Protein AF-A0A660QAZ2-F1 (afdb_monomer_lite)

Secondary structure (DSSP, 8-state):
--HHHHHHHHHHHHT-SSPPEEEEEESSGGGS-TTSEE--B-HHHHHHHHHHH---EEEEGGGBS-HHHHHHTTSSPPPHHHHTSGGGBTTTBSSHHHHHHHHHTS--GGGG----SEEEEEEGGGG--

Radius of gyration: 16.42 Å; chains: 1; bounding box: 33×33×47 Å

Structure (mmCIF, N/CA/C/O backbone):
data_AF-A0A660QAZ2-F1
#
_entry.id   AF-A0A660QAZ2-F1
#
loop_
_atom_site.group_PDB
_atom_site.id
_atom_site.type_symbol
_atom_site.label_atom_id
_atom_site.label_alt_id
_atom_site.label_comp_id
_atom_site.label_asym_id
_atom_site.label_entity_id
_atom_site.label_seq_id
_atom_site.pdbx_PDB_ins_code
_atom_site.Cartn_x
_atom_site.Cartn_y
_atom_site.Cartn_z
_atom_site.occupancy
_atom_site.B_iso_or_equiv
_atom_site.auth_seq_id
_atom_site.auth_comp_id
_atom_site.auth_asym_id
_atom_site.auth_atom_id
_atom_site.pdbx_PDB_model_num
ATOM 1 N N . MET A 1 1 ? 2.557 4.901 -24.065 1.00 70.25 1 MET A N 1
ATOM 2 C CA . MET A 1 1 ? 3.925 5.381 -23.764 1.00 70.25 1 MET A CA 1
ATOM 3 C C . MET A 1 1 ? 4.611 4.337 -22.905 1.00 70.25 1 MET A C 1
ATOM 5 O O . MET A 1 1 ? 4.001 3.881 -21.945 1.00 70.25 1 MET A O 1
ATOM 9 N N . ASP A 1 2 ? 5.823 3.934 -23.272 1.00 89.12 2 ASP A N 1
ATOM 10 C CA . ASP A 1 2 ? 6.618 2.978 -22.501 1.00 89.12 2 ASP A CA 1
ATOM 11 C C . ASP A 1 2 ? 6.899 3.502 -21.073 1.00 89.12 2 ASP A C 1
ATOM 13 O O . ASP A 1 2 ? 7.146 4.697 -20.875 1.00 89.12 2 ASP A O 1
ATOM 17 N N . LYS A 1 3 ? 6.820 2.625 -20.060 1.00 88.56 3 LYS A N 1
ATOM 18 C CA . LYS A 1 3 ? 6.966 3.020 -18.645 1.00 88.56 3 LYS A CA 1
ATOM 19 C C . LYS A 1 3 ? 8.387 3.470 -18.305 1.00 88.56 3 LYS A C 1
ATOM 21 O O . LYS A 1 3 ? 8.542 4.319 -17.427 1.00 88.56 3 LYS A O 1
ATOM 26 N N . ALA A 1 4 ? 9.407 2.938 -18.976 1.00 88.69 4 ALA A N 1
ATOM 27 C CA . ALA A 1 4 ? 10.783 3.390 -18.819 1.00 88.69 4 ALA A CA 1
ATOM 28 C C . ALA A 1 4 ? 10.946 4.808 -19.374 1.00 88.69 4 ALA A C 1
ATOM 30 O O . ALA A 1 4 ? 11.470 5.665 -18.663 1.00 88.69 4 ALA A O 1
ATOM 31 N N . ILE A 1 5 ? 10.392 5.085 -20.561 1.00 92.75 5 ILE A N 1
ATOM 32 C CA . ILE A 1 5 ? 10.399 6.435 -21.157 1.00 92.75 5 ILE A CA 1
ATOM 33 C C . ILE A 1 5 ? 9.660 7.434 -20.257 1.00 92.75 5 ILE A C 1
ATOM 35 O O . ILE A 1 5 ? 10.152 8.534 -20.005 1.00 92.75 5 ILE A O 1
ATOM 39 N N . LEU A 1 6 ? 8.488 7.062 -19.728 1.00 93.00 6 LEU A N 1
ATOM 40 C CA . LEU A 1 6 ? 7.758 7.906 -18.777 1.00 93.00 6 LEU A CA 1
ATOM 41 C C . LEU A 1 6 ? 8.593 8.180 -17.518 1.00 93.00 6 LEU A C 1
ATOM 43 O O . LEU A 1 6 ? 8.689 9.324 -17.077 1.00 93.00 6 LEU A O 1
ATOM 47 N N . CYS A 1 7 ? 9.204 7.141 -16.947 1.00 92.75 7 CYS A N 1
ATOM 48 C CA . CYS A 1 7 ? 10.040 7.259 -15.759 1.00 92.75 7 CYS A CA 1
ATOM 49 C C . CYS A 1 7 ? 11.233 8.197 -15.994 1.00 92.75 7 CYS A C 1
ATOM 51 O O . CYS A 1 7 ? 11.503 9.052 -15.152 1.00 92.75 7 CYS A O 1
ATOM 53 N N . GLU A 1 8 ? 11.919 8.071 -17.131 1.00 92.31 8 GLU A N 1
ATOM 54 C CA . GLU A 1 8 ? 13.040 8.938 -17.507 1.00 92.31 8 GLU A CA 1
ATOM 55 C C . GLU A 1 8 ? 12.597 10.399 -17.625 1.00 92.31 8 GLU A C 1
ATOM 57 O O . GLU A 1 8 ? 13.214 11.287 -17.033 1.00 92.31 8 GLU A O 1
ATOM 62 N N . ARG A 1 9 ? 11.477 10.652 -18.313 1.00 95.06 9 ARG A N 1
ATOM 63 C CA . ARG A 1 9 ? 10.909 11.999 -18.450 1.00 95.06 9 ARG A CA 1
ATOM 64 C C . ARG A 1 9 ? 10.552 12.603 -17.094 1.00 95.06 9 ARG A C 1
ATOM 66 O O . ARG A 1 9 ? 10.901 13.753 -16.845 1.00 95.06 9 ARG A O 1
ATOM 73 N N . LEU A 1 10 ? 9.910 11.843 -16.204 1.00 94.81 10 LEU A N 1
ATOM 74 C CA . LEU A 1 10 ? 9.567 12.316 -14.858 1.00 94.81 10 LEU A CA 1
ATOM 75 C C . LEU A 1 10 ? 10.817 12.691 -14.058 1.00 94.81 10 LEU A C 1
ATOM 77 O O . LEU A 1 10 ? 10.866 13.772 -13.478 1.00 94.81 10 LEU A O 1
ATOM 81 N N . VAL A 1 11 ? 11.841 11.835 -14.057 1.00 93.81 11 VAL A N 1
ATOM 82 C CA . VAL A 1 11 ? 13.100 12.113 -13.351 1.00 93.81 11 VAL A CA 1
ATOM 83 C C . VAL A 1 11 ? 13.793 13.345 -13.938 1.00 93.81 11 VAL A C 1
ATOM 85 O O . VAL A 1 11 ? 14.225 14.214 -13.182 1.00 93.81 11 VAL A O 1
ATOM 88 N N . ARG A 1 12 ? 13.850 13.462 -15.269 1.00 95.56 12 ARG A N 1
ATOM 89 C CA . ARG A 1 12 ? 14.508 14.577 -15.963 1.00 95.56 12 ARG A CA 1
ATOM 90 C C . ARG A 1 12 ? 13.806 15.911 -15.728 1.00 95.56 12 ARG A C 1
ATOM 92 O O . ARG A 1 12 ? 14.468 16.883 -15.371 1.00 95.56 12 ARG A O 1
ATOM 99 N N . TYR A 1 13 ? 12.494 15.971 -15.946 1.00 97.69 13 TYR A N 1
ATOM 100 C CA . TYR A 1 13 ? 11.747 17.231 -15.924 1.00 97.69 13 TYR A CA 1
ATOM 101 C C . TYR A 1 13 ? 11.366 17.676 -14.514 1.00 97.69 13 TYR A C 1
ATOM 103 O O . TYR A 1 13 ? 11.405 18.870 -14.238 1.00 97.69 13 TYR A O 1
ATOM 111 N N . LEU A 1 14 ? 11.057 16.742 -13.611 1.00 96.88 14 LEU A N 1
ATOM 112 C CA . LEU A 1 14 ? 10.728 17.067 -12.217 1.00 96.88 14 LEU A CA 1
ATOM 113 C C . LEU A 1 14 ? 11.954 17.028 -11.293 1.00 96.88 14 LEU A C 1
ATOM 115 O O . LEU A 1 14 ? 11.810 17.246 -10.094 1.00 96.88 14 LEU A O 1
ATOM 119 N N . ARG A 1 15 ? 13.147 16.731 -11.835 1.00 95.19 15 ARG A N 1
ATOM 120 C CA . ARG A 1 15 ? 14.424 16.661 -11.100 1.00 95.19 15 ARG A CA 1
ATOM 121 C C . ARG A 1 15 ? 14.335 15.777 -9.849 1.00 95.19 15 ARG A C 1
ATOM 123 O O . ARG A 1 15 ? 14.788 16.144 -8.769 1.00 95.19 15 ARG A O 1
ATOM 130 N N . LEU A 1 16 ? 13.720 14.603 -9.987 1.00 94.00 16 LEU A N 1
ATOM 131 C CA . LEU A 1 16 ? 13.476 13.709 -8.853 1.00 94.00 16 LEU A CA 1
ATOM 132 C C . LEU A 1 16 ? 14.776 13.052 -8.374 1.00 94.00 16 LEU A C 1
ATOM 134 O O . LEU A 1 16 ? 15.500 12.454 -9.164 1.00 94.00 16 LEU A O 1
ATOM 138 N N . TYR A 1 17 ? 15.008 13.062 -7.061 1.00 92.88 17 TYR A N 1
ATOM 139 C CA . TYR A 1 17 ? 16.143 12.374 -6.426 1.00 92.88 17 TYR A CA 1
ATOM 140 C C . TYR A 1 17 ? 16.014 10.844 -6.388 1.00 92.88 17 TYR A C 1
ATOM 142 O O . TYR A 1 17 ? 16.981 10.145 -6.108 1.00 92.88 17 TYR A O 1
ATOM 150 N N . THR A 1 18 ? 14.809 10.309 -6.603 1.00 94.06 18 THR A N 1
ATOM 151 C CA . THR A 1 18 ? 14.514 8.871 -6.499 1.00 94.06 18 THR A CA 1
ATOM 152 C C . THR A 1 18 ? 13.620 8.418 -7.637 1.00 94.06 18 THR A C 1
ATOM 154 O O . THR A 1 18 ? 12.950 9.234 -8.277 1.00 94.06 18 THR A O 1
ATOM 157 N N . HIS A 1 19 ? 13.570 7.107 -7.875 1.00 92.50 19 HIS A N 1
ATOM 158 C CA . HIS A 1 19 ? 12.696 6.560 -8.901 1.00 92.50 19 HIS A CA 1
ATOM 159 C C . HIS A 1 19 ? 11.214 6.787 -8.548 1.00 92.50 19 HIS A C 1
ATOM 161 O O . HIS A 1 19 ? 10.799 6.470 -7.427 1.00 92.50 19 HIS A O 1
ATOM 167 N N . PRO A 1 20 ? 10.386 7.278 -9.493 1.00 94.94 20 PRO A N 1
ATOM 168 C CA . PRO A 1 20 ? 8.937 7.202 -9.380 1.00 94.94 20 PRO A CA 1
ATOM 169 C C . PRO A 1 20 ? 8.504 5.774 -9.052 1.00 94.94 20 PRO A C 1
ATOM 171 O O . PRO A 1 20 ? 9.008 4.814 -9.637 1.00 94.94 20 PRO A O 1
ATOM 174 N N . VAL A 1 21 ? 7.559 5.632 -8.131 1.00 95.44 21 VAL A N 1
ATOM 175 C CA . VAL A 1 21 ? 7.008 4.332 -7.740 1.00 95.44 21 VAL A CA 1
ATOM 176 C C . VAL A 1 21 ? 5.752 4.078 -8.547 1.00 95.44 21 VAL A C 1
ATOM 178 O O . VAL A 1 21 ? 4.902 4.958 -8.656 1.00 95.44 21 VAL A O 1
ATOM 181 N N . GLY A 1 22 ? 5.620 2.874 -9.088 1.00 94.44 22 GLY A N 1
ATOM 182 C CA . GLY A 1 22 ? 4.327 2.396 -9.546 1.00 94.44 22 GLY A CA 1
ATOM 183 C C . GLY A 1 22 ? 3.731 1.404 -8.553 1.00 94.44 22 GLY A C 1
ATOM 184 O O . GLY A 1 22 ? 4.425 0.753 -7.766 1.00 94.44 22 GLY A O 1
ATOM 185 N N . VAL A 1 23 ? 2.412 1.297 -8.610 1.00 94.88 23 VAL A N 1
ATOM 186 C CA . VAL A 1 23 ? 1.621 0.391 -7.785 1.00 94.88 23 VAL A CA 1
ATOM 187 C C . VAL A 1 23 ? 0.609 -0.273 -8.705 1.00 94.88 23 VAL A C 1
ATOM 189 O O . VAL A 1 23 ? -0.094 0.414 -9.445 1.00 94.88 23 VAL A O 1
ATOM 192 N N . LYS A 1 24 ? 0.550 -1.604 -8.692 1.00 95.12 24 LYS A N 1
ATOM 193 C CA . LYS A 1 24 ? -0.455 -2.377 -9.429 1.00 95.12 24 LYS A CA 1
ATOM 194 C C . LYS A 1 24 ? -1.193 -3.287 -8.459 1.00 95.12 24 LYS A C 1
ATOM 196 O O . LYS A 1 24 ? -0.569 -4.090 -7.771 1.00 95.12 24 LYS A O 1
ATOM 201 N N . LEU A 1 25 ? -2.511 -3.136 -8.406 1.00 96.12 25 LEU A N 1
ATOM 202 C CA . LEU A 1 25 ? -3.401 -3.933 -7.568 1.00 96.12 25 LEU A CA 1
ATOM 203 C C . LEU A 1 25 ? -4.002 -5.068 -8.396 1.00 96.12 25 LEU A C 1
ATOM 205 O O . LEU A 1 25 ? -4.360 -4.872 -9.558 1.00 96.12 25 LEU A O 1
ATOM 209 N N . TYR A 1 26 ? -4.106 -6.249 -7.797 1.00 96.44 26 TYR A N 1
ATOM 210 C CA . TYR A 1 26 ? -4.631 -7.448 -8.441 1.00 96.44 26 TYR A CA 1
ATOM 211 C C . TYR A 1 26 ? -5.845 -7.946 -7.676 1.00 96.44 26 TYR A C 1
ATOM 213 O O . TYR A 1 26 ? -5.775 -8.140 -6.465 1.00 96.44 26 TYR A O 1
ATOM 221 N N . LYS A 1 27 ? -6.954 -8.169 -8.386 1.00 97.12 27 LYS A N 1
ATOM 222 C CA . LYS A 1 27 ? -8.135 -8.838 -7.820 1.00 97.12 27 LYS A CA 1
ATOM 223 C C . LYS A 1 27 ? -7.920 -10.340 -7.636 1.00 97.12 27 LYS A C 1
ATOM 225 O O . LYS A 1 27 ? -8.524 -10.924 -6.753 1.00 97.12 27 LYS A O 1
ATOM 230 N N . ASP A 1 28 ? -7.044 -10.929 -8.447 1.00 95.06 28 ASP A N 1
ATOM 231 C CA . ASP A 1 28 ? -6.671 -12.338 -8.382 1.00 95.06 28 ASP A CA 1
ATOM 232 C C . ASP A 1 28 ? -5.151 -12.469 -8.207 1.00 95.06 28 ASP A C 1
ATOM 234 O O . ASP A 1 28 ? -4.366 -11.968 -9.020 1.00 95.06 28 ASP A O 1
ATOM 238 N N . ARG A 1 29 ? -4.738 -13.156 -7.136 1.00 91.94 29 ARG A N 1
ATOM 239 C CA . ARG A 1 29 ? -3.331 -13.437 -6.819 1.00 91.94 29 ARG A CA 1
ATOM 240 C C . ARG A 1 29 ? -2.632 -14.315 -7.860 1.00 91.94 29 ARG A C 1
ATOM 242 O O . ARG A 1 29 ? -1.407 -14.257 -7.949 1.00 91.94 29 ARG A O 1
ATOM 249 N N . SER A 1 30 ? -3.367 -15.098 -8.649 1.00 92.50 30 SER A N 1
ATOM 250 C CA . SER A 1 30 ? -2.802 -15.953 -9.703 1.00 92.50 30 SER A CA 1
ATOM 251 C C . SER A 1 30 ? -2.123 -15.144 -10.819 1.00 92.50 30 SER A C 1
ATOM 253 O O . SER A 1 30 ? -1.173 -15.615 -11.444 1.00 92.50 30 SER A O 1
ATOM 255 N N . LEU A 1 31 ? -2.557 -13.893 -11.010 1.00 92.50 31 LEU A N 1
ATOM 256 C CA . LEU A 1 31 ? -2.060 -12.966 -12.029 1.00 92.50 31 LEU A CA 1
ATOM 257 C C . LEU A 1 31 ? -0.762 -12.254 -11.620 1.00 92.50 31 LEU A C 1
ATOM 259 O O . LEU A 1 31 ? -0.198 -11.480 -12.398 1.00 92.50 31 LEU A O 1
ATOM 263 N N . VAL A 1 32 ? -0.295 -12.468 -10.389 1.00 90.81 32 VAL A N 1
ATOM 264 C CA . VAL A 1 32 ? 0.930 -11.849 -9.888 1.00 90.81 32 VAL A CA 1
ATOM 265 C C . VAL A 1 32 ? 2.152 -12.515 -10.541 1.00 90.81 32 VAL A C 1
ATOM 267 O O . VAL A 1 32 ? 2.285 -13.740 -10.489 1.00 90.81 32 VAL A O 1
ATOM 270 N N . PRO A 1 33 ? 3.105 -11.744 -11.104 1.00 87.31 33 PRO A N 1
ATOM 271 C CA . PRO A 1 33 ? 4.306 -12.314 -11.707 1.00 87.31 33 PRO A CA 1
ATOM 272 C C . PRO A 1 33 ? 5.109 -13.181 -10.723 1.00 87.31 33 PRO A C 1
ATOM 274 O O . PRO A 1 33 ? 5.526 -12.713 -9.662 1.00 87.31 33 PRO A O 1
ATOM 277 N N . ARG A 1 34 ? 5.407 -14.432 -11.110 1.00 79.25 34 ARG A N 1
ATOM 278 C CA . ARG A 1 34 ? 6.098 -15.430 -10.259 1.00 79.25 34 ARG A CA 1
ATOM 279 C C . ARG A 1 34 ? 7.462 -14.981 -9.721 1.00 79.25 34 ARG A C 1
ATOM 281 O O . ARG A 1 34 ? 7.908 -15.486 -8.699 1.00 79.25 34 ARG A O 1
ATOM 288 N N . ARG A 1 35 ? 8.137 -14.055 -10.411 1.00 71.94 35 ARG A N 1
ATOM 289 C CA . ARG A 1 35 ? 9.484 -13.568 -10.057 1.00 71.94 35 ARG A CA 1
ATOM 290 C C . ARG A 1 35 ? 9.495 -12.541 -8.921 1.00 71.94 35 ARG A C 1
ATOM 292 O O . ARG A 1 35 ? 10.573 -12.140 -8.487 1.00 71.94 35 ARG A O 1
ATOM 299 N N . ALA A 1 36 ? 8.337 -12.081 -8.460 1.00 71.00 36 ALA A N 1
ATOM 300 C CA . ALA A 1 36 ? 8.291 -11.085 -7.405 1.00 71.00 36 ALA A CA 1
ATOM 301 C C . ALA A 1 36 ? 8.530 -11.709 -6.022 1.00 71.00 36 ALA A C 1
ATOM 303 O O . ALA A 1 36 ? 7.968 -12.752 -5.680 1.00 71.00 36 ALA A O 1
ATOM 304 N N . ARG A 1 37 ? 9.372 -11.056 -5.214 1.00 71.31 37 ARG A N 1
ATOM 305 C CA . ARG A 1 37 ? 9.701 -11.531 -3.868 1.00 71.31 37 ARG A CA 1
ATOM 306 C C . ARG A 1 37 ? 8.518 -11.335 -2.926 1.00 71.31 37 ARG A C 1
ATOM 308 O O . ARG A 1 37 ? 7.918 -10.260 -2.884 1.00 71.31 37 ARG A O 1
ATOM 315 N N . LYS A 1 38 ? 8.229 -12.384 -2.159 1.00 77.81 38 LYS A N 1
ATOM 316 C CA . LYS A 1 38 ? 7.290 -12.361 -1.038 1.00 77.81 38 LYS A CA 1
ATOM 317 C C . LYS A 1 38 ? 8.093 -12.007 0.209 1.00 77.81 38 LYS A C 1
ATOM 319 O O . LYS A 1 38 ? 8.965 -12.775 0.602 1.00 77.81 38 LYS A O 1
ATOM 324 N N . GLU A 1 39 ? 7.845 -10.841 0.789 1.00 80.12 39 GLU A N 1
ATOM 325 C CA . GLU A 1 39 ? 8.519 -10.393 2.010 1.00 80.12 39 GLU A CA 1
ATOM 326 C C . GLU A 1 39 ? 7.483 -9.875 3.008 1.00 80.12 39 GLU A C 1
ATOM 328 O O . GLU A 1 39 ? 6.534 -9.192 2.623 1.00 80.12 39 GLU A O 1
ATOM 333 N N . THR A 1 40 ? 7.690 -10.156 4.294 1.00 90.94 40 THR A N 1
ATOM 334 C CA . THR A 1 40 ? 6.872 -9.586 5.368 1.00 90.94 40 THR A CA 1
ATOM 335 C C . THR A 1 40 ? 7.377 -8.186 5.701 1.00 90.94 40 THR A C 1
ATOM 337 O O . THR A 1 40 ? 8.433 -8.022 6.315 1.00 90.94 40 THR A O 1
ATOM 340 N N . ARG A 1 41 ? 6.662 -7.156 5.242 1.00 92.81 41 ARG A N 1
ATOM 341 C CA . ARG A 1 41 ? 7.064 -5.742 5.348 1.00 92.81 41 ARG A CA 1
ATOM 342 C C . ARG A 1 41 ? 5.844 -4.827 5.402 1.00 92.81 41 ARG A C 1
ATOM 344 O O . ARG A 1 41 ? 4.736 -5.199 5.026 1.00 92.81 41 ARG A O 1
ATOM 351 N N . ASN A 1 42 ? 6.061 -3.583 5.816 1.00 94.88 42 ASN A N 1
ATOM 352 C CA . ASN A 1 42 ? 5.072 -2.520 5.649 1.00 94.88 42 ASN A CA 1
ATOM 353 C C . ASN A 1 42 ? 5.110 -1.949 4.225 1.00 94.88 42 ASN A C 1
ATOM 355 O O . ASN A 1 42 ? 6.164 -1.888 3.596 1.00 94.88 42 ASN A O 1
ATOM 359 N N . ILE A 1 43 ? 3.981 -1.426 3.744 1.00 94.56 43 ILE A N 1
ATOM 360 C CA . ILE A 1 43 ? 3.887 -0.815 2.404 1.00 94.56 43 ILE A CA 1
ATOM 36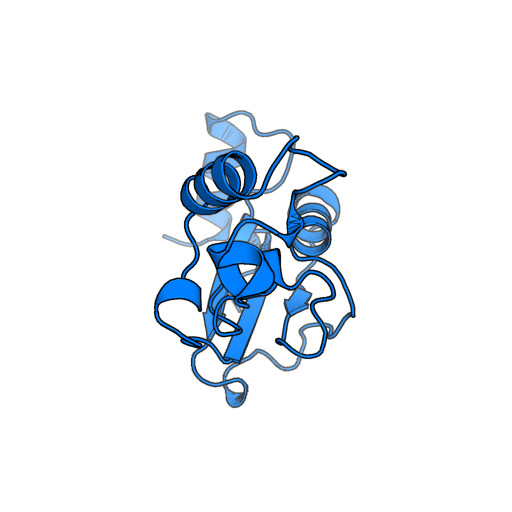1 C C . ILE A 1 43 ? 4.863 0.353 2.237 1.00 94.56 43 ILE A C 1
ATOM 363 O O . ILE A 1 43 ? 5.482 0.485 1.185 1.00 94.56 43 ILE A O 1
ATOM 367 N N . CYS A 1 44 ? 5.073 1.160 3.281 1.00 95.19 44 CYS A N 1
ATOM 368 C CA . CYS A 1 44 ? 6.068 2.231 3.251 1.00 95.19 44 CYS A CA 1
ATOM 369 C C . CYS A 1 44 ? 7.492 1.706 2.995 1.00 95.19 44 CYS A C 1
ATOM 371 O O . CYS A 1 44 ? 8.256 2.344 2.279 1.00 95.19 44 CYS A O 1
ATOM 373 N N . GLN A 1 45 ? 7.835 0.514 3.494 1.00 95.81 45 GLN A N 1
ATOM 374 C CA . GLN A 1 45 ? 9.131 -0.117 3.239 1.00 95.81 45 GLN A CA 1
ATOM 375 C C . GLN A 1 45 ? 9.231 -0.625 1.796 1.00 95.81 45 GLN A C 1
ATOM 377 O O . GLN A 1 45 ? 10.275 -0.437 1.176 1.00 95.81 45 GLN A O 1
ATOM 382 N N . PHE A 1 46 ? 8.155 -1.186 1.228 1.00 94.88 46 PHE A N 1
ATOM 383 C CA . PHE A 1 46 ? 8.113 -1.532 -0.200 1.00 94.88 46 PHE A CA 1
ATOM 384 C C . PHE A 1 46 ? 8.292 -0.300 -1.095 1.00 94.88 46 PHE A C 1
ATOM 386 O O . PHE A 1 46 ? 9.052 -0.342 -2.060 1.00 94.88 46 PHE A O 1
ATOM 393 N N . ILE A 1 47 ? 7.653 0.820 -0.747 1.00 95.88 47 ILE A N 1
ATOM 394 C CA . ILE A 1 47 ? 7.818 2.100 -1.452 1.00 95.88 47 ILE A CA 1
ATOM 395 C C . ILE A 1 47 ? 9.274 2.578 -1.366 1.00 95.88 47 ILE A C 1
ATOM 397 O O . ILE A 1 47 ? 9.842 2.975 -2.382 1.00 95.88 47 ILE A O 1
ATOM 401 N N . SER A 1 48 ? 9.911 2.506 -0.194 1.00 95.81 48 SER A N 1
ATOM 402 C CA . SER A 1 48 ? 11.327 2.873 -0.043 1.00 95.81 48 SER A CA 1
ATOM 403 C C . SER A 1 48 ? 12.255 1.962 -0.853 1.00 95.81 48 SER A C 1
ATOM 405 O O . SER A 1 48 ? 13.141 2.450 -1.552 1.00 95.81 48 SER A O 1
ATOM 407 N N . GLN A 1 49 ? 12.034 0.646 -0.830 1.00 94.38 49 GLN A N 1
ATOM 408 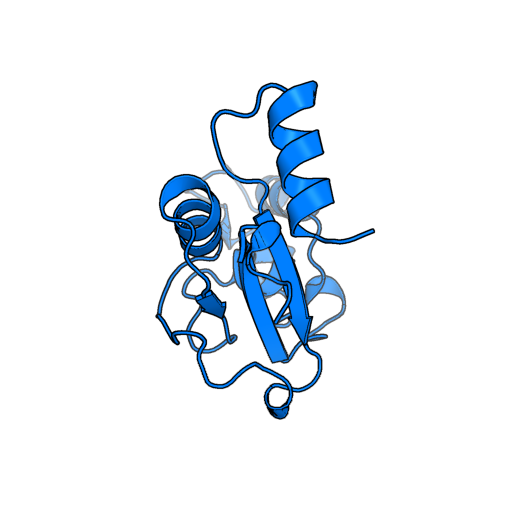C CA . GLN A 1 49 ? 12.785 -0.305 -1.657 1.00 94.38 49 GLN A CA 1
ATOM 409 C C . GLN A 1 49 ? 12.635 0.006 -3.158 1.00 94.38 49 GLN A C 1
ATOM 411 O O . GLN A 1 49 ? 13.619 -0.028 -3.897 1.00 94.38 49 GLN A O 1
ATOM 416 N N . ALA A 1 50 ? 11.433 0.368 -3.608 1.00 94.25 50 ALA A N 1
ATOM 417 C CA . ALA A 1 50 ? 11.185 0.781 -4.985 1.00 94.25 50 ALA A CA 1
ATOM 418 C C . ALA A 1 50 ? 11.924 2.082 -5.353 1.00 94.25 50 ALA A C 1
ATOM 420 O O . ALA A 1 50 ? 12.567 2.146 -6.399 1.00 94.25 50 ALA A O 1
ATOM 421 N N . ARG A 1 51 ? 11.863 3.103 -4.486 1.00 95.12 51 ARG A N 1
ATOM 422 C CA . ARG A 1 51 ? 12.469 4.429 -4.714 1.00 95.12 51 ARG A CA 1
ATOM 423 C C . ARG A 1 51 ? 13.991 4.405 -4.771 1.00 95.12 51 ARG A C 1
ATOM 425 O O . ARG A 1 51 ? 14.567 5.055 -5.640 1.00 95.12 51 ARG A O 1
ATOM 432 N N . TYR A 1 52 ? 14.611 3.706 -3.822 1.00 95.06 52 TYR A N 1
ATOM 433 C CA . TYR A 1 52 ? 16.047 3.819 -3.544 1.00 95.06 52 TYR A CA 1
ATOM 434 C C . TYR A 1 52 ? 16.861 2.606 -3.989 1.00 95.06 52 TYR A C 1
ATOM 436 O O . TYR A 1 52 ? 18.060 2.728 -4.206 1.00 95.06 52 TYR A O 1
ATOM 444 N N . GLN A 1 53 ? 16.239 1.431 -4.101 1.00 92.50 53 GLN A N 1
ATOM 445 C CA . GLN A 1 53 ? 16.937 0.180 -4.426 1.00 92.50 53 GLN A CA 1
ATOM 446 C C . GLN A 1 53 ? 16.480 -0.408 -5.763 1.00 92.50 53 GLN A C 1
ATOM 448 O O . GLN A 1 53 ? 16.908 -1.503 -6.123 1.00 92.50 53 GLN A O 1
ATOM 453 N N . ASP A 1 54 ? 15.574 0.285 -6.463 1.00 90.19 54 ASP A N 1
ATOM 454 C CA . ASP A 1 54 ? 14.972 -0.163 -7.718 1.00 90.19 54 ASP A CA 1
ATOM 455 C C . ASP A 1 54 ? 14.415 -1.599 -7.614 1.00 90.19 54 ASP A C 1
ATOM 457 O O . ASP A 1 54 ? 14.542 -2.397 -8.539 1.00 90.19 54 ASP A O 1
ATOM 461 N N . ARG A 1 55 ? 13.844 -1.984 -6.462 1.00 89.38 55 ARG A N 1
ATOM 462 C CA . ARG A 1 55 ? 13.325 -3.345 -6.220 1.00 89.38 55 ARG A CA 1
ATOM 463 C C . ARG A 1 55 ? 11.841 -3.466 -6.559 1.00 89.38 55 ARG A C 1
ATOM 465 O O . ARG A 1 55 ? 11.097 -2.494 -6.471 1.00 89.38 55 ARG A O 1
ATOM 472 N N . ILE A 1 56 ? 11.426 -4.683 -6.921 1.00 91.44 56 ILE A N 1
ATOM 473 C CA . ILE A 1 56 ? 10.020 -5.071 -7.080 1.00 91.44 56 ILE A CA 1
ATOM 474 C C . ILE A 1 56 ? 9.643 -5.996 -5.923 1.00 91.44 56 ILE A C 1
ATOM 476 O O . ILE A 1 56 ? 10.307 -7.013 -5.707 1.00 91.44 56 ILE A O 1
ATOM 480 N N . SER A 1 57 ? 8.546 -5.677 -5.249 1.00 92.19 57 SER A N 1
ATOM 481 C CA . SER A 1 57 ? 8.018 -6.426 -4.113 1.00 92.19 57 SER A CA 1
ATOM 482 C C . SER A 1 57 ? 6.537 -6.726 -4.318 1.00 92.19 57 SER A C 1
ATOM 484 O O . SER A 1 57 ? 5.807 -5.932 -4.921 1.00 92.19 57 SER A O 1
ATOM 486 N N . VAL A 1 58 ? 6.085 -7.870 -3.806 1.00 93.06 58 VAL A N 1
ATOM 487 C CA . VAL A 1 58 ? 4.659 -8.206 -3.737 1.00 93.06 58 VAL A CA 1
ATOM 488 C C . VAL A 1 58 ? 4.201 -8.239 -2.294 1.00 93.06 58 VAL A C 1
ATOM 490 O O . VAL A 1 58 ? 4.830 -8.872 -1.447 1.00 93.06 58 VAL A O 1
ATOM 493 N N . GLY A 1 59 ? 3.069 -7.589 -2.045 1.00 92.94 59 GLY A N 1
ATOM 494 C CA . GLY A 1 59 ? 2.345 -7.665 -0.787 1.00 92.94 59 GLY A CA 1
ATOM 495 C C . GLY A 1 59 ? 1.055 -8.463 -0.943 1.00 92.94 59 GLY A C 1
ATOM 496 O O . GLY A 1 59 ? 0.270 -8.205 -1.855 1.00 92.94 59 GLY A O 1
ATOM 497 N N . TYR A 1 60 ? 0.832 -9.386 -0.013 1.00 94.25 60 TYR A N 1
ATOM 498 C CA . TYR A 1 60 ? -0.466 -10.007 0.253 1.00 94.25 60 TYR A CA 1
ATOM 499 C C . TYR A 1 60 ? -0.927 -9.584 1.652 1.00 94.25 60 TYR A C 1
ATOM 501 O O . TYR A 1 60 ? -0.103 -9.139 2.459 1.00 94.25 60 TYR A O 1
ATOM 509 N N . ALA A 1 61 ? -2.219 -9.719 1.951 1.00 94.81 61 ALA A N 1
ATOM 510 C CA . ALA A 1 61 ? -2.772 -9.340 3.253 1.00 94.81 61 ALA A CA 1
ATOM 511 C C . ALA A 1 61 ? -2.025 -10.018 4.419 1.00 94.81 61 ALA A C 1
ATOM 513 O O . ALA A 1 61 ? -1.704 -9.361 5.404 1.00 94.81 61 ALA A O 1
ATOM 514 N N . GLU A 1 62 ? -1.668 -11.293 4.261 1.00 93.06 62 GLU A N 1
ATOM 515 C CA . GLU A 1 62 ? -0.955 -12.112 5.248 1.00 93.06 62 GLU A CA 1
ATOM 516 C C . GLU A 1 62 ? 0.508 -11.697 5.506 1.00 93.06 62 GLU A C 1
ATOM 518 O O . GLU A 1 62 ? 1.078 -12.084 6.523 1.00 93.06 62 GLU A O 1
ATOM 523 N N . PHE A 1 63 ? 1.124 -10.896 4.628 1.00 91.50 63 PHE A N 1
ATOM 524 C CA . PHE A 1 63 ? 2.526 -10.465 4.778 1.00 91.50 63 PHE A CA 1
ATOM 525 C C . PHE A 1 63 ? 2.685 -8.968 5.054 1.00 91.50 63 PHE A C 1
ATOM 527 O O . PHE A 1 63 ? 3.786 -8.504 5.356 1.00 91.50 63 PHE A O 1
ATOM 534 N N . ILE A 1 64 ? 1.609 -8.185 4.968 1.00 94.44 64 ILE A N 1
ATOM 535 C CA . ILE A 1 64 ? 1.663 -6.761 5.297 1.00 94.44 64 ILE A CA 1
ATOM 536 C C . ILE A 1 64 ? 1.409 -6.588 6.792 1.00 94.44 64 ILE A C 1
ATOM 538 O O . ILE A 1 64 ? 0.288 -6.737 7.265 1.00 94.44 64 ILE A O 1
ATOM 542 N N . MET A 1 65 ? 2.451 -6.207 7.536 1.00 94.44 65 MET A N 1
ATOM 543 C CA . MET A 1 65 ? 2.360 -6.078 9.001 1.00 94.44 65 MET A CA 1
ATOM 544 C C . MET A 1 65 ? 1.460 -4.914 9.446 1.00 94.44 65 MET A C 1
ATOM 546 O O . MET A 1 65 ? 0.893 -4.920 10.536 1.00 94.44 65 MET A O 1
ATOM 550 N N . CYS A 1 66 ? 1.332 -3.883 8.612 1.00 95.06 66 CYS A N 1
ATOM 551 C CA . CYS A 1 66 ? 0.557 -2.689 8.914 1.00 95.06 66 CYS A CA 1
ATOM 552 C C . CYS A 1 66 ? -0.880 -2.818 8.393 1.00 95.06 66 CYS A C 1
ATOM 554 O O . CYS A 1 66 ? -1.143 -2.577 7.212 1.00 95.06 66 CYS A O 1
ATOM 556 N N . ALA A 1 67 ? -1.824 -3.117 9.288 1.00 96.25 67 ALA A N 1
ATOM 557 C CA . ALA A 1 67 ? -3.239 -3.255 8.941 1.00 96.25 67 ALA A CA 1
ATOM 558 C C . ALA A 1 67 ? -3.844 -1.980 8.319 1.00 96.25 67 ALA A C 1
ATOM 560 O O . ALA A 1 67 ? -4.621 -2.074 7.369 1.00 96.25 67 ALA A O 1
ATOM 561 N N . ILE A 1 68 ? -3.456 -0.782 8.782 1.00 96.00 68 ILE A N 1
ATOM 562 C CA . ILE A 1 68 ? -3.930 0.470 8.169 1.00 96.00 68 ILE A CA 1
ATOM 563 C C . ILE A 1 68 ? -3.426 0.604 6.728 1.00 96.00 68 ILE A C 1
ATOM 565 O O . ILE A 1 68 ? -4.205 0.912 5.834 1.00 96.00 68 ILE A O 1
ATOM 569 N N . GLY A 1 69 ? -2.162 0.262 6.465 1.00 96.19 69 GLY A N 1
ATOM 570 C CA . GLY A 1 69 ? -1.620 0.257 5.111 1.00 96.19 69 GLY A CA 1
ATOM 571 C C . GLY A 1 69 ? -2.315 -0.770 4.210 1.00 96.19 69 GLY A C 1
ATOM 572 O O . GLY A 1 69 ? -2.684 -0.446 3.082 1.00 96.19 69 GLY A O 1
ATOM 573 N N . ALA A 1 70 ? -2.534 -1.994 4.702 1.00 97.44 70 ALA A N 1
ATOM 574 C CA . ALA A 1 70 ? -3.279 -3.017 3.965 1.00 97.44 70 ALA A CA 1
ATOM 575 C C . ALA A 1 70 ? -4.711 -2.552 3.628 1.00 97.44 70 ALA A C 1
ATOM 577 O O . ALA A 1 70 ? -5.202 -2.814 2.529 1.00 97.44 70 ALA A O 1
ATOM 578 N N . SER A 1 71 ? -5.342 -1.800 4.537 1.00 97.81 71 SER A N 1
ATOM 579 C CA . SER A 1 71 ? -6.651 -1.169 4.326 1.00 97.81 71 SER A CA 1
ATOM 580 C C . SER A 1 71 ? -6.592 -0.073 3.255 1.00 97.81 71 SER A C 1
ATOM 582 O O . SER A 1 71 ? -7.463 -0.024 2.386 1.00 97.81 71 SER A O 1
ATOM 584 N N . CYS A 1 72 ? -5.543 0.761 3.243 1.00 97.00 72 CYS A N 1
ATOM 585 C CA . CYS A 1 72 ? -5.344 1.782 2.206 1.00 97.00 72 CYS A CA 1
ATOM 586 C C . CYS A 1 72 ? -5.318 1.184 0.793 1.00 97.00 72 CYS A C 1
ATOM 588 O O . CYS A 1 72 ? -5.868 1.771 -0.135 1.00 97.00 72 CYS A O 1
ATOM 590 N N . LEU A 1 73 ? -4.726 -0.003 0.643 1.00 97.00 73 LEU A N 1
ATOM 591 C CA . LEU A 1 73 ? -4.645 -0.729 -0.627 1.00 97.00 73 LEU A CA 1
ATOM 592 C C . LEU A 1 73 ? -5.852 -1.634 -0.920 1.00 97.00 73 LEU A C 1
ATOM 594 O O . LEU A 1 73 ? -5.886 -2.272 -1.969 1.00 97.00 73 LEU A O 1
ATOM 598 N N . GLY A 1 74 ? -6.828 -1.722 -0.012 1.00 97.75 74 GLY A N 1
ATOM 599 C CA . GLY A 1 74 ? -8.016 -2.564 -0.191 1.00 97.75 74 GLY A CA 1
ATOM 600 C C . GLY A 1 74 ? -7.735 -4.066 -0.132 1.00 97.75 74 GLY A C 1
ATOM 601 O O . GLY A 1 74 ? -8.523 -4.853 -0.656 1.00 97.75 74 GLY A O 1
ATOM 602 N N . LEU A 1 75 ? -6.619 -4.467 0.485 1.00 97.56 75 LEU A N 1
ATOM 603 C CA . LEU A 1 75 ? -6.232 -5.874 0.656 1.00 97.56 75 LEU A CA 1
ATOM 604 C C . LEU A 1 75 ? -7.005 -6.552 1.794 1.00 97.56 75 LEU A C 1
ATOM 606 O O . LEU A 1 75 ? -7.140 -7.774 1.827 1.00 97.56 75 LEU A O 1
ATOM 610 N N . ILE A 1 76 ? -7.525 -5.745 2.718 1.00 98.12 76 ILE A N 1
ATOM 611 C CA . ILE A 1 76 ? -8.415 -6.149 3.804 1.00 98.12 76 ILE A CA 1
ATOM 612 C C . ILE A 1 76 ? -9.556 -5.136 3.929 1.00 98.12 76 ILE A C 1
ATOM 614 O O . ILE A 1 76 ? -9.419 -3.985 3.508 1.00 98.12 76 ILE A O 1
ATOM 618 N N . LYS A 1 77 ? -10.662 -5.548 4.555 1.00 98.44 77 LYS A N 1
ATOM 619 C CA . LYS A 1 77 ? -11.658 -4.606 5.080 1.00 98.44 77 LYS A CA 1
ATOM 620 C C . LYS A 1 77 ? -11.013 -3.790 6.197 1.00 98.44 77 LYS A C 1
ATOM 622 O O . LYS A 1 77 ? -10.363 -4.387 7.057 1.00 98.44 77 LYS A O 1
ATOM 627 N N . THR A 1 78 ? -11.215 -2.473 6.207 1.00 98.25 78 THR A N 1
ATOM 628 C CA . THR A 1 78 ? -10.675 -1.603 7.257 1.00 98.25 78 THR A CA 1
ATOM 629 C C . THR A 1 78 ? -11.155 -2.083 8.630 1.00 98.25 78 THR A C 1
ATOM 631 O O . THR A 1 78 ? -12.366 -2.133 8.867 1.00 98.25 78 THR A O 1
ATOM 634 N N . PRO A 1 79 ? -10.237 -2.443 9.547 1.00 98.00 79 PRO A N 1
ATOM 635 C CA . PRO A 1 79 ? -10.619 -2.872 10.887 1.00 98.00 79 PRO A CA 1
ATOM 636 C C . PRO A 1 79 ? -11.323 -1.772 11.692 1.00 98.00 79 PRO A C 1
ATOM 638 O O . PRO A 1 79 ? -10.942 -0.600 11.632 1.00 98.00 79 PRO A O 1
ATOM 641 N N . GLU A 1 80 ? -12.294 -2.163 12.523 1.00 97.50 80 GLU A N 1
ATOM 642 C CA . GLU A 1 80 ? -13.110 -1.238 13.328 1.00 97.50 80 GLU A CA 1
ATOM 643 C C . GLU A 1 80 ? -12.268 -0.361 14.267 1.00 97.50 80 GLU A C 1
ATOM 645 O O . GLU A 1 80 ? -12.593 0.792 14.538 1.00 97.50 80 GLU A O 1
ATOM 650 N N . VAL A 1 81 ? -11.129 -0.867 14.743 1.00 96.62 81 VAL A N 1
ATOM 651 C CA . VAL A 1 81 ? -10.230 -0.108 15.624 1.00 96.62 81 VAL A CA 1
ATOM 652 C C . VAL A 1 81 ? -9.710 1.183 14.966 1.00 96.62 81 VAL A C 1
ATOM 654 O O . VAL A 1 81 ? -9.410 2.149 15.668 1.00 96.62 81 VAL A O 1
ATOM 657 N N . PHE A 1 82 ? -9.651 1.233 13.630 1.00 97.12 82 PHE A N 1
ATOM 658 C CA . PHE A 1 82 ? -9.314 2.443 12.880 1.00 97.12 82 PHE A CA 1
ATOM 659 C C . PHE A 1 82 ? -10.545 3.320 12.629 1.00 97.12 82 PHE A C 1
ATOM 661 O O . PHE A 1 82 ? -10.485 4.518 12.885 1.00 97.12 82 PHE A O 1
ATOM 668 N N . THR A 1 83 ? -11.677 2.750 12.200 1.00 95.75 83 THR A N 1
ATOM 669 C CA . THR A 1 83 ? -12.899 3.534 11.915 1.00 95.75 83 THR A CA 1
ATOM 670 C C . THR A 1 83 ? -13.537 4.130 13.174 1.00 95.75 83 THR A C 1
ATOM 672 O O . THR A 1 83 ? -14.136 5.201 13.125 1.00 95.75 83 THR A O 1
ATOM 675 N N . SER A 1 84 ? -13.363 3.483 14.327 1.00 96.31 84 SER A N 1
ATOM 676 C CA . SER A 1 84 ? -13.751 4.006 15.643 1.00 96.31 84 SER A CA 1
ATOM 677 C C . SER A 1 84 ? -12.758 5.026 16.211 1.00 96.31 84 SER A C 1
ATOM 679 O O . SER A 1 84 ? -13.042 5.646 17.234 1.00 96.31 84 SER A O 1
ATOM 681 N N . GLY A 1 85 ? -11.575 5.186 15.605 1.00 96.06 85 GLY A N 1
ATOM 682 C CA . GLY A 1 85 ? -10.518 6.074 16.092 1.00 96.06 85 GLY A CA 1
ATOM 683 C C . GLY A 1 85 ? -9.677 5.531 17.250 1.00 96.06 85 GLY A C 1
ATOM 684 O O . GLY A 1 85 ? -8.667 6.142 17.606 1.00 96.06 85 GLY A O 1
ATOM 685 N N . LYS A 1 86 ? -10.044 4.380 17.828 1.00 97.00 86 LYS A N 1
ATOM 686 C CA . LYS A 1 86 ? -9.388 3.802 19.015 1.00 97.00 86 LYS A CA 1
ATOM 687 C C . LYS A 1 86 ? -7.896 3.528 18.800 1.00 97.00 86 LYS A C 1
ATOM 689 O O . LYS A 1 86 ? -7.112 3.740 19.719 1.00 97.00 86 LYS A O 1
ATOM 694 N N . ALA A 1 87 ? -7.480 3.144 17.591 1.00 95.62 87 ALA A N 1
ATOM 695 C CA . ALA A 1 87 ? -6.081 2.835 17.270 1.00 95.62 87 ALA A CA 1
ATOM 696 C C . ALA A 1 87 ? -5.113 4.022 17.442 1.00 95.62 87 ALA A C 1
ATOM 698 O O . ALA A 1 87 ? -3.909 3.809 17.594 1.00 95.62 87 ALA A O 1
ATOM 699 N N . ALA A 1 88 ? -5.615 5.261 17.398 1.00 94.81 88 ALA A N 1
ATOM 700 C CA . ALA A 1 88 ? -4.803 6.468 1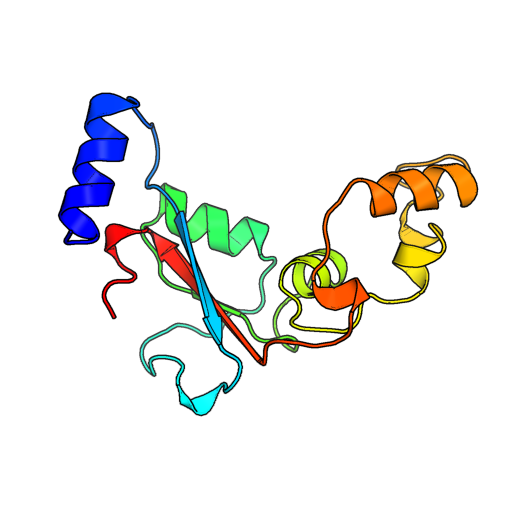7.539 1.00 94.81 88 ALA A CA 1
ATOM 701 C C . ALA A 1 88 ? -4.733 6.988 18.985 1.00 94.81 88 ALA A C 1
ATOM 703 O O . ALA A 1 88 ? -3.886 7.832 19.289 1.00 94.81 88 ALA A O 1
ATOM 704 N N . VAL A 1 89 ? -5.603 6.513 19.880 1.00 96.44 89 VAL A N 1
ATOM 705 C CA . VAL A 1 89 ? -5.708 7.038 21.248 1.00 96.44 89 VAL A CA 1
ATOM 706 C C . VAL A 1 89 ? -4.459 6.693 22.057 1.00 96.44 89 VAL A C 1
ATOM 708 O O . VAL A 1 89 ? -3.968 5.569 22.010 1.00 96.44 89 VAL A O 1
ATOM 711 N N . GLY A 1 90 ? -3.909 7.681 22.765 1.00 93.44 90 GLY A N 1
ATOM 712 C CA . GLY A 1 90 ? -2.704 7.534 23.590 1.00 93.44 90 GLY A CA 1
ATOM 713 C C . GLY A 1 90 ? -1.387 7.484 22.806 1.00 93.44 90 GLY A C 1
ATOM 714 O O . GLY A 1 90 ? -0.328 7.639 23.401 1.00 93.44 90 GLY A O 1
ATOM 715 N N . ARG A 1 91 ? -1.437 7.316 21.478 1.00 92.38 91 ARG A N 1
ATOM 716 C CA . ARG A 1 91 ? -0.257 7.358 20.594 1.00 92.38 91 ARG A CA 1
ATOM 717 C C . ARG A 1 91 ? -0.168 8.656 19.803 1.00 92.38 91 ARG A C 1
ATOM 719 O O . ARG A 1 91 ? 0.891 9.262 19.727 1.00 92.38 91 ARG A O 1
ATOM 726 N N . TYR A 1 92 ? -1.288 9.062 19.213 1.00 91.62 92 TYR A N 1
ATOM 727 C CA . TYR A 1 92 ? -1.370 10.210 18.306 1.00 91.62 92 TYR A CA 1
ATOM 728 C C . TYR A 1 92 ? -2.472 11.193 18.702 1.00 91.62 92 TYR A C 1
ATOM 730 O O . TYR A 1 92 ? -2.426 12.361 18.330 1.00 91.62 92 TYR A O 1
ATOM 738 N N . CYS A 1 93 ? -3.492 10.731 19.427 1.00 95.06 93 CYS A N 1
ATOM 739 C CA . CYS A 1 93 ? -4.670 11.525 19.749 1.00 95.06 93 CYS A CA 1
ATOM 740 C C . CYS A 1 93 ? -5.087 11.339 21.211 1.00 95.06 93 CYS A C 1
ATOM 742 O O . CYS A 1 93 ? -4.928 10.265 21.791 1.00 95.06 93 CYS A O 1
ATOM 744 N N . LYS A 1 94 ? -5.689 12.382 21.793 1.00 94.81 94 LYS A N 1
ATOM 745 C CA . LYS A 1 94 ? -6.183 12.363 23.179 1.00 94.81 94 LYS A CA 1
ATOM 746 C C . LYS A 1 94 ? -7.399 11.450 23.373 1.00 94.81 94 LYS A C 1
ATOM 748 O O . LYS A 1 94 ? -7.576 10.893 24.447 1.00 94.81 94 LYS A O 1
ATOM 753 N N . ASN A 1 95 ? -8.264 11.321 22.364 1.00 96.62 95 ASN A N 1
ATOM 754 C CA . ASN A 1 95 ? -9.508 10.557 22.459 1.00 96.62 95 ASN A CA 1
ATOM 755 C C . ASN A 1 95 ? -9.948 9.993 21.098 1.00 96.62 95 ASN A C 1
ATOM 757 O O . ASN A 1 95 ? -9.417 10.366 20.049 1.00 96.62 95 ASN A O 1
ATOM 761 N N . ALA A 1 96 ? -10.934 9.094 21.132 1.00 96.81 96 ALA A N 1
ATOM 762 C CA . ALA A 1 96 ? -11.425 8.382 19.956 1.00 96.81 96 ALA A CA 1
ATOM 763 C C . ALA A 1 96 ? -12.089 9.301 18.917 1.00 96.81 96 ALA A C 1
ATOM 765 O O . ALA A 1 96 ? -11.962 9.042 17.728 1.00 96.81 96 ALA A O 1
ATOM 766 N N . SER A 1 97 ? -12.732 10.400 19.331 1.00 96.56 97 SER A N 1
ATOM 767 C CA . SER A 1 97 ? -13.341 11.366 18.401 1.00 96.56 97 SER A CA 1
ATOM 768 C C . SER A 1 97 ? -12.287 12.033 17.510 1.00 96.56 97 SER A C 1
ATOM 770 O O . SER A 1 97 ? -12.424 12.060 16.287 1.00 96.56 97 SER A O 1
ATOM 772 N N . VAL A 1 98 ? -11.178 12.487 18.105 1.00 96.00 98 VAL A N 1
ATOM 773 C CA . VAL A 1 98 ? -10.036 13.027 17.348 1.00 96.00 98 VAL A CA 1
ATOM 774 C C . VAL A 1 98 ? -9.372 11.926 16.515 1.00 96.00 98 VAL A C 1
ATOM 776 O O . VAL A 1 98 ? -9.063 12.147 15.346 1.00 96.00 98 VAL A O 1
ATOM 779 N N . GLY A 1 99 ? -9.214 10.724 17.077 1.00 96.75 99 GLY A N 1
ATOM 780 C CA . GLY A 1 99 ? -8.662 9.573 16.356 1.00 96.75 99 GLY A CA 1
ATOM 781 C C . GLY A 1 99 ? -9.493 9.158 15.138 1.00 96.75 99 GLY A C 1
ATOM 782 O O . GLY A 1 99 ? -8.935 8.785 14.109 1.00 96.75 99 GLY A O 1
ATOM 783 N N . LYS A 1 100 ? -10.823 9.259 15.217 1.00 96.38 100 LYS A N 1
ATOM 784 C CA . LYS A 1 100 ? -11.729 8.951 14.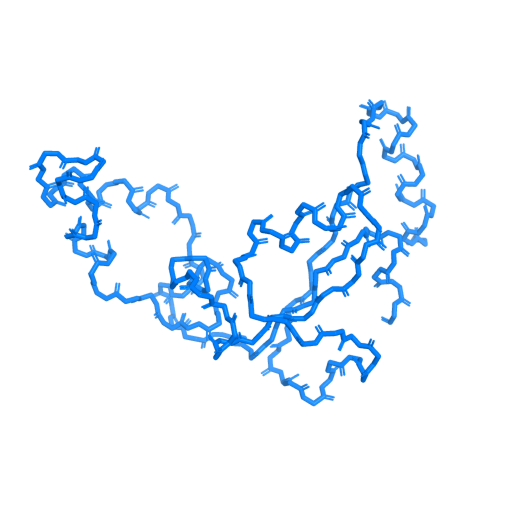107 1.00 96.38 100 LYS A CA 1
ATOM 785 C C . LYS A 1 100 ? -11.503 9.930 12.958 1.00 96.38 100 LYS A C 1
ATOM 787 O O . LYS A 1 100 ? -11.199 9.489 11.855 1.00 96.38 100 LYS A O 1
ATOM 792 N N . LYS A 1 101 ? -11.505 11.238 13.246 1.00 96.00 101 LYS A N 1
ATOM 793 C CA . LYS A 1 101 ? -11.184 12.281 12.253 1.00 96.00 101 LYS A CA 1
ATOM 794 C C . LYS A 1 101 ? -9.798 12.082 11.633 1.00 96.00 101 LYS A C 1
ATOM 796 O O . LYS A 1 101 ? -9.620 12.260 10.433 1.00 96.00 101 LYS A O 1
ATOM 801 N N . PHE A 1 102 ? -8.817 11.668 12.437 1.00 94.31 102 PHE A N 1
ATOM 802 C CA . PHE A 1 102 ? -7.472 11.360 11.954 1.00 94.31 102 PHE A CA 1
ATOM 803 C C . PHE A 1 102 ? -7.475 10.249 10.890 1.00 94.31 102 PHE A C 1
ATOM 805 O O . PHE A 1 102 ? -6.870 10.416 9.831 1.00 94.31 102 PHE A O 1
ATOM 812 N N . PHE A 1 103 ? -8.183 9.139 11.126 1.00 95.56 103 PHE A N 1
ATOM 813 C CA . PHE A 1 103 ? -8.265 8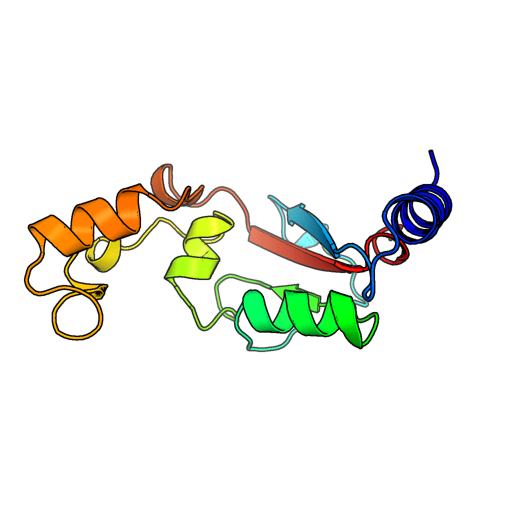.049 10.147 1.00 95.56 103 PHE A CA 1
ATOM 814 C C . PHE A 1 103 ? -9.225 8.327 8.981 1.00 95.56 103 PHE A C 1
ATOM 816 O O . PHE A 1 103 ? -9.021 7.770 7.900 1.00 95.56 103 PHE A O 1
ATOM 823 N N . GLU A 1 104 ? -10.239 9.177 9.154 1.00 94.75 104 GLU A N 1
ATOM 824 C CA . GLU A 1 104 ? -11.121 9.645 8.069 1.00 94.75 104 GLU A CA 1
ATOM 825 C C . GLU A 1 104 ? -10.356 10.469 7.024 1.00 94.75 104 GLU A C 1
ATOM 827 O O . GLU A 1 104 ? -10.611 10.331 5.831 1.00 94.75 104 GLU A O 1
ATOM 832 N N . ASN A 1 105 ? -9.343 11.233 7.446 1.00 93.62 105 ASN A N 1
ATOM 833 C CA . ASN A 1 105 ? -8.490 12.017 6.544 1.00 93.62 105 ASN A CA 1
ATOM 834 C C . ASN A 1 105 ? -7.577 11.168 5.640 1.00 93.62 105 ASN A C 1
ATOM 836 O O . ASN A 1 105 ? -6.919 11.699 4.747 1.00 93.62 105 ASN A O 1
ATOM 840 N N . THR A 1 106 ? -7.495 9.856 5.868 1.00 92.38 106 THR A N 1
ATOM 841 C CA . THR A 1 106 ? -6.733 8.939 5.014 1.00 92.38 106 THR A CA 1
ATOM 842 C C . THR A 1 106 ? -7.697 8.134 4.155 1.00 92.38 106 THR A C 1
ATOM 844 O O . THR A 1 106 ? -8.482 7.345 4.680 1.00 92.38 106 THR A O 1
ATOM 847 N N . PHE A 1 107 ? -7.612 8.268 2.831 1.00 94.50 107 PHE A N 1
ATOM 848 C CA . PHE A 1 107 ? -8.411 7.444 1.926 1.00 94.50 107 PHE A CA 1
ATOM 849 C C . PHE A 1 107 ? -8.031 5.964 2.055 1.00 94.50 107 PHE A C 1
ATOM 851 O O . PHE A 1 107 ? -6.852 5.605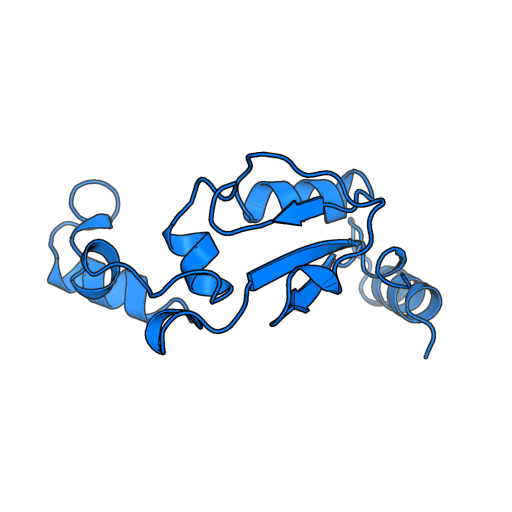 1.972 1.00 94.50 107 PHE A O 1
ATOM 858 N N . LYS A 1 108 ? -9.033 5.103 2.260 1.00 96.75 108 LYS A N 1
ATOM 859 C CA . LYS A 1 108 ? -8.843 3.660 2.424 1.00 96.75 108 LYS A CA 1
ATOM 860 C C . LYS A 1 108 ? -9.834 2.905 1.557 1.00 96.75 108 LYS A C 1
ATOM 862 O O . LYS A 1 108 ? -11.028 2.919 1.828 1.00 96.75 108 LYS A O 1
ATOM 867 N N . ILE A 1 109 ? -9.332 2.182 0.559 1.00 97.69 109 ILE A N 1
ATOM 868 C CA . ILE A 1 109 ? -10.169 1.315 -0.287 1.00 97.69 109 ILE A CA 1
ATOM 869 C C . ILE A 1 109 ? -10.895 0.264 0.573 1.00 97.69 109 ILE A C 1
ATOM 871 O O . ILE A 1 109 ? -12.045 -0.076 0.307 1.00 97.69 109 ILE A O 1
ATOM 875 N N . GLY A 1 110 ? -10.246 -0.194 1.649 1.00 97.75 110 GLY A N 1
ATOM 876 C CA . GLY A 1 110 ? -10.795 -1.137 2.620 1.00 97.75 110 GLY A CA 1
ATOM 877 C C . GLY A 1 110 ? -12.058 -0.669 3.349 1.00 97.75 110 GLY A C 1
ATOM 878 O O . GLY A 1 110 ? -12.745 -1.512 3.932 1.00 97.75 110 GLY A O 1
ATOM 879 N N . ASP A 1 111 ? -12.402 0.626 3.313 1.00 97.38 111 ASP A N 1
ATOM 880 C CA . ASP A 1 111 ? -13.643 1.142 3.914 1.00 97.38 111 ASP A CA 1
ATOM 881 C C . ASP A 1 111 ? -14.877 0.571 3.189 1.00 97.38 111 ASP A C 1
ATOM 883 O O . ASP A 1 111 ? -15.920 0.360 3.805 1.00 97.38 111 ASP A O 1
ATOM 887 N N . SER A 1 112 ? -14.725 0.194 1.914 1.00 96.94 112 SER A N 1
ATOM 888 C CA . SER A 1 112 ? -15.720 -0.536 1.115 1.00 96.94 112 SER A CA 1
ATOM 889 C C . SER A 1 112 ? -15.499 -2.059 1.113 1.00 96.94 112 SER A C 1
ATOM 891 O O . SER A 1 112 ? -15.993 -2.763 0.232 1.00 96.94 112 SER A O 1
ATOM 893 N N . GLY A 1 113 ? -14.740 -2.589 2.076 1.00 97.44 113 GLY A N 1
ATOM 894 C CA . GLY A 1 113 ? -14.381 -4.006 2.159 1.00 97.44 113 GLY A CA 1
ATOM 895 C C . GLY A 1 113 ? -13.114 -4.377 1.382 1.00 97.44 113 GLY A C 1
ATOM 896 O O . GLY A 1 113 ? -12.442 -3.534 0.793 1.00 97.44 113 GLY A O 1
ATOM 897 N N . LYS A 1 114 ? -12.763 -5.667 1.399 1.00 97.62 114 LYS A N 1
ATOM 898 C CA . LYS A 1 114 ? -11.637 -6.194 0.616 1.00 97.62 114 LYS A CA 1
ATOM 899 C C . LYS A 1 114 ? -11.983 -6.150 -0.876 1.00 97.62 114 LYS A C 1
ATOM 901 O O . LYS A 1 114 ? -12.998 -6.706 -1.281 1.00 97.62 114 LYS A O 1
ATOM 906 N N . GLN A 1 115 ? -11.120 -5.529 -1.675 1.00 98.00 115 GLN A N 1
ATOM 907 C CA . GLN A 1 115 ? -11.295 -5.350 -3.124 1.00 98.00 115 GLN A CA 1
ATOM 908 C C . GLN A 1 115 ? -10.186 -6.021 -3.943 1.00 98.00 115 GLN A C 1
ATOM 910 O O . GLN A 1 115 ? -10.387 -6.337 -5.116 1.00 98.00 115 GLN A O 1
ATOM 915 N N . TYR A 1 116 ? -9.016 -6.233 -3.335 1.00 98.12 116 TYR A N 1
ATOM 916 C CA . TYR A 1 116 ? -7.835 -6.773 -3.997 1.00 98.12 116 TYR A CA 1
ATOM 917 C C . TYR A 1 116 ? -7.198 -7.889 -3.171 1.00 98.12 116 TYR A C 1
ATOM 919 O O . TYR A 1 116 ? -7.291 -7.925 -1.945 1.00 98.12 116 TYR A O 1
ATOM 927 N N . ASP A 1 117 ? -6.525 -8.794 -3.866 1.00 96.56 117 ASP A N 1
ATOM 928 C CA . ASP A 1 117 ? -5.855 -9.961 -3.301 1.00 96.56 117 ASP A CA 1
ATOM 929 C C . ASP A 1 117 ? -4.348 -9.765 -3.163 1.00 96.56 117 ASP A C 1
ATOM 931 O O . ASP A 1 117 ? -3.722 -10.385 -2.303 1.00 96.56 117 ASP A O 1
ATOM 935 N N . ALA A 1 118 ? -3.766 -8.909 -4.004 1.00 95.44 118 ALA A N 1
ATOM 936 C CA . ALA A 1 118 ? -2.340 -8.637 -3.997 1.00 95.44 118 ALA A CA 1
ATOM 937 C C . ALA A 1 118 ? -2.018 -7.232 -4.508 1.00 95.44 118 ALA A C 1
ATOM 939 O O . ALA A 1 118 ? -2.768 -6.625 -5.278 1.00 95.44 118 ALA A O 1
ATOM 940 N N . VAL A 1 119 ? -0.840 -6.748 -4.127 1.00 95.31 119 VAL A N 1
ATOM 941 C CA . VAL A 1 119 ? -0.227 -5.539 -4.673 1.00 95.31 119 VAL A CA 1
ATOM 942 C C . VAL A 1 119 ? 1.181 -5.850 -5.171 1.00 95.31 119 VAL A C 1
ATOM 944 O O . VAL A 1 119 ? 1.949 -6.531 -4.497 1.00 95.31 119 VAL A O 1
ATOM 947 N N . LEU A 1 120 ? 1.535 -5.321 -6.338 1.00 94.62 120 LEU A N 1
ATOM 948 C CA . LEU A 1 120 ? 2.901 -5.266 -6.852 1.00 94.62 120 LEU A CA 1
ATOM 949 C C . LEU A 1 120 ? 3.386 -3.819 -6.758 1.00 94.62 120 LEU A C 1
ATOM 951 O O . LEU A 1 120 ? 2.767 -2.914 -7.324 1.00 94.62 120 LEU A O 1
ATOM 955 N N . ILE A 1 121 ? 4.486 -3.610 -6.044 1.00 94.69 121 ILE A N 1
ATOM 956 C CA . ILE A 1 121 ? 5.107 -2.299 -5.844 1.00 94.69 121 ILE A CA 1
ATOM 957 C C . ILE A 1 121 ? 6.530 -2.374 -6.376 1.00 94.69 121 ILE A C 1
ATOM 959 O O . ILE A 1 121 ? 7.273 -3.302 -6.066 1.00 94.69 121 ILE A O 1
ATOM 963 N N . GLY A 1 122 ? 6.918 -1.398 -7.181 1.00 93.94 122 GLY A N 1
ATOM 964 C CA . GLY A 1 122 ? 8.268 -1.306 -7.715 1.00 93.94 122 GLY A CA 1
ATOM 965 C C . GLY A 1 122 ? 8.512 0.062 -8.319 1.00 93.94 122 GLY A C 1
ATOM 966 O O . GLY A 1 122 ? 7.600 0.891 -8.387 1.00 93.94 122 GLY A O 1
ATOM 967 N N . SER A 1 123 ? 9.738 0.320 -8.768 1.00 93.25 123 SER A N 1
ATOM 968 C CA . SER A 1 123 ? 9.962 1.509 -9.584 1.00 93.25 123 SER A CA 1
ATOM 969 C C . SER A 1 123 ? 9.081 1.444 -10.833 1.00 93.25 123 SER A C 1
ATOM 971 O O . SER A 1 123 ? 8.813 0.368 -11.382 1.00 93.25 123 SER A O 1
ATOM 973 N N . LEU A 1 124 ? 8.610 2.600 -11.293 1.00 93.06 124 LEU A N 1
ATOM 974 C CA . LEU A 1 124 ? 7.697 2.691 -12.428 1.00 93.06 124 LEU A CA 1
ATOM 975 C C . LEU A 1 124 ? 8.281 2.011 -13.674 1.00 93.06 124 LEU A C 1
ATOM 977 O O . LEU A 1 124 ? 7.572 1.279 -14.363 1.00 93.06 124 LEU A O 1
ATOM 981 N N . ARG A 1 125 ? 9.590 2.184 -13.900 1.00 90.00 125 ARG A N 1
ATOM 982 C CA . ARG A 1 125 ? 10.349 1.538 -14.978 1.00 90.00 125 ARG A CA 1
ATOM 983 C C . ARG A 1 125 ? 10.297 0.011 -14.915 1.00 90.00 125 ARG A C 1
ATOM 985 O O . ARG A 1 125 ? 10.300 -0.624 -15.958 1.00 90.00 125 ARG A O 1
ATOM 992 N N . ARG A 1 126 ? 10.279 -0.582 -13.719 1.00 86.75 126 ARG A N 1
ATOM 993 C CA . ARG A 1 126 ? 10.338 -2.039 -13.521 1.00 86.75 126 ARG A CA 1
ATOM 994 C C . ARG A 1 126 ? 8.978 -2.729 -13.513 1.00 86.75 126 ARG A C 1
ATOM 996 O O . ARG A 1 126 ? 8.917 -3.953 -13.523 1.00 86.75 126 ARG A O 1
ATOM 1003 N N . LEU A 1 127 ? 7.888 -1.968 -13.506 1.00 83.50 127 LEU A N 1
ATOM 1004 C CA . LEU A 1 127 ? 6.520 -2.493 -13.533 1.00 83.50 127 LEU A CA 1
ATOM 1005 C C . LEU A 1 127 ? 5.998 -2.777 -14.947 1.00 83.50 127 LEU A C 1
ATOM 1007 O O . LEU A 1 127 ? 4.790 -2.909 -15.141 1.00 83.50 127 LEU A O 1
ATOM 1011 N N . SER A 1 128 ? 6.882 -2.847 -15.938 1.00 63.12 128 SER A N 1
ATOM 1012 C CA . SER A 1 128 ? 6.625 -3.329 -17.301 1.00 63.12 128 SER A CA 1
ATOM 1013 C C . SER A 1 128 ? 6.591 -4.863 -17.411 1.00 63.12 128 SER A C 1
ATOM 1015 O O . SER A 1 128 ? 6.634 -5.386 -18.518 1.00 63.12 128 SER A O 1
ATOM 1017 N N . VAL A 1 129 ? 6.491 -5.567 -16.275 1.00 50.50 129 VAL A N 1
ATOM 1018 C CA . VAL A 1 129 ? 6.183 -7.007 -16.214 1.00 50.50 129 VAL A CA 1
ATOM 1019 C C . VAL A 1 129 ? 4.782 -7.304 -16.731 1.00 50.50 129 VAL A C 1
ATOM 1021 O O . VAL A 1 129 ? 3.844 -6.557 -16.347 1.00 50.50 129 VAL A O 1
#

pLDDT: mean 92.94, std 7.01, range [50.5, 98.44]

Sequence (129 aa):
MDKAILCERLVRYLRLYTHPVGVKLYKDRSLVPRRARKETRNICQFISQARYQDRISVGYAEFIMCAIGASCLGLIKTPEVFTSGKAAVGRYCKNASVGKKFFENTFKIGDSGKQYDAVLIGSLRRLSV

Foldseek 3Di:
DALQVVQVCCCVVVVDPWFAKDKDFAQDPVPDDPPADEAQEAPVVLQVCQTPVQHKHKDFPVRHPDLLRCQQSLNFQRDVCQCQLVVCDPPPDVDSVVSNVVSVVRHGNSPVGRRGGMMMMHGSNPVPD